Protein AF-A0A7C1QJ58-F1 (afdb_monomer_lite)

pLDDT: mean 92.96, std 5.96, range [69.5, 97.56]

Sequence (135 aa):
MGVDAPSLEGFLFPETYRLYWGINERKVISIMVRQFFNVVNGSLKRQMLASGMTLNDMVALASIIESEAQKDEERPIISQVYHRRLKLGMSLDADPTIQYALGERRKLLNVDKKIDSPYNTYTHRGLPPGSICNP

Foldseek 3Di:
DPDPAPDCFQQQAPDDDDDDPPDDVVVNSVVRNVVSDVVCDPVVVVVCVVLVHDPQQVSQLVLLLVVPDPDPVCSVVLSVVQSVCLVVQHQNQRPLLLCLVVVHDDDDDPVSLPDPDQSNSSVDTGTRRGHSHHD

Structure (mmCIF, N/CA/C/O backbone):
data_AF-A0A7C1QJ58-F1
#
_entry.id   AF-A0A7C1QJ58-F1
#
loop_
_atom_site.group_PDB
_atom_site.id
_atom_site.type_symbol
_atom_site.label_atom_id
_atom_site.label_alt_id
_atom_site.label_comp_id
_atom_site.label_asym_id
_atom_site.label_entity_id
_atom_site.label_seq_id
_atom_site.pdbx_PDB_ins_code
_atom_site.Cartn_x
_atom_site.Cartn_y
_atom_site.Cartn_z
_atom_site.occupancy
_atom_site.B_iso_or_equiv
_atom_site.auth_seq_id
_atom_site.auth_comp_id
_atom_site.auth_asym_id
_atom_site.auth_atom_id
_atom_site.pdbx_PDB_model_num
ATOM 1 N N . MET A 1 1 ? 5.202 -13.544 -11.777 1.00 72.88 1 MET A N 1
ATOM 2 C CA . MET A 1 1 ? 6.400 -12.672 -11.829 1.00 72.88 1 MET A CA 1
ATOM 3 C C . MET A 1 1 ? 7.091 -12.574 -10.456 1.00 72.88 1 MET A C 1
ATOM 5 O O . MET A 1 1 ? 7.722 -11.567 -10.182 1.00 72.88 1 MET A O 1
ATOM 9 N N . GLY A 1 2 ? 7.022 -13.616 -9.608 1.00 80.31 2 GLY A N 1
ATOM 10 C CA . GLY A 1 2 ? 7.682 -13.627 -8.289 1.00 80.31 2 GLY A CA 1
ATOM 11 C C . GLY A 1 2 ? 6.983 -12.828 -7.180 1.00 80.31 2 GLY A C 1
ATOM 12 O O . GLY A 1 2 ? 7.561 -12.676 -6.114 1.00 80.31 2 GLY A O 1
ATOM 13 N N . VAL A 1 3 ? 5.771 -12.326 -7.427 1.00 86.38 3 VAL A N 1
ATOM 14 C CA . VAL A 1 3 ? 4.947 -11.585 -6.461 1.00 86.38 3 VAL A CA 1
ATOM 15 C C . VAL A 1 3 ? 3.941 -12.549 -5.836 1.00 86.38 3 VAL A C 1
AT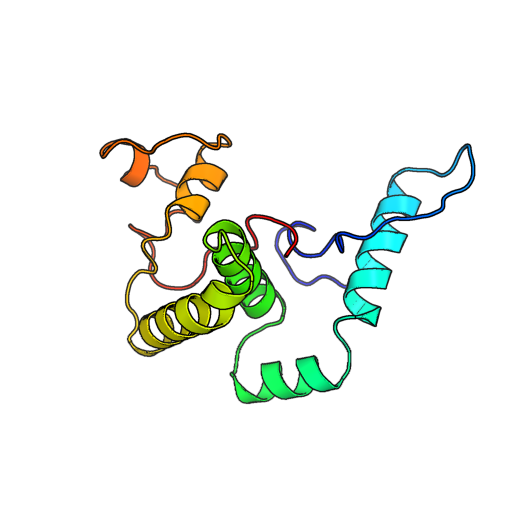OM 17 O O . VAL A 1 3 ? 3.234 -13.234 -6.575 1.00 86.38 3 VAL A O 1
ATOM 20 N N . ASP A 1 4 ? 3.906 -12.592 -4.505 1.00 87.38 4 ASP A N 1
ATOM 21 C CA . ASP A 1 4 ? 2.940 -13.349 -3.703 1.00 87.38 4 ASP A CA 1
ATOM 22 C C . ASP A 1 4 ? 1.926 -12.370 -3.092 1.00 87.38 4 ASP A C 1
ATOM 24 O O . ASP A 1 4 ? 2.054 -11.939 -1.947 1.00 87.38 4 ASP A O 1
ATOM 28 N N . ALA A 1 5 ? 1.006 -11.902 -3.937 1.00 89.44 5 ALA A N 1
ATOM 29 C CA . ALA A 1 5 ? -0.039 -10.931 -3.617 1.00 89.44 5 ALA A CA 1
ATOM 30 C C . ALA A 1 5 ? -1.237 -11.114 -4.574 1.00 89.44 5 ALA A C 1
ATOM 32 O O . ALA A 1 5 ? -1.066 -11.698 -5.652 1.00 89.44 5 ALA A O 1
ATOM 33 N N . PRO A 1 6 ? -2.438 -10.598 -4.241 1.00 89.00 6 PRO A N 1
ATOM 34 C CA . PRO A 1 6 ? -3.624 -10.737 -5.095 1.00 89.00 6 PRO A CA 1
ATOM 35 C C . PRO A 1 6 ? -3.498 -10.074 -6.477 1.00 89.00 6 PRO A C 1
ATOM 37 O O . PRO A 1 6 ? -4.194 -10.461 -7.415 1.00 89.00 6 PRO A O 1
ATOM 40 N N . SER A 1 7 ? -2.632 -9.067 -6.614 1.00 93.06 7 SER A N 1
ATOM 41 C CA . SER A 1 7 ? -2.397 -8.330 -7.858 1.00 93.06 7 SER A CA 1
ATOM 42 C C . SER A 1 7 ? -0.953 -7.808 -7.931 1.00 93.06 7 SER A C 1
ATOM 44 O O . SER A 1 7 ? -0.142 -8.060 -7.042 1.00 93.06 7 SER A O 1
ATOM 46 N N . LEU A 1 8 ? -0.614 -7.103 -9.018 1.00 94.44 8 LEU A N 1
ATOM 47 C CA . LEU A 1 8 ? 0.674 -6.405 -9.155 1.00 94.44 8 LEU A CA 1
ATOM 48 C C . LEU A 1 8 ? 0.646 -4.970 -8.599 1.00 94.44 8 LEU A C 1
ATOM 50 O O . LEU A 1 8 ? 1.662 -4.283 -8.685 1.00 94.44 8 LEU A O 1
ATOM 54 N N . GLU A 1 9 ? -0.482 -4.515 -8.048 1.00 94.56 9 GLU A N 1
ATOM 55 C CA . GLU A 1 9 ? -0.578 -3.214 -7.377 1.00 94.56 9 GLU A CA 1
ATOM 56 C C . GLU A 1 9 ? 0.417 -3.168 -6.210 1.00 94.56 9 GLU A C 1
ATOM 58 O O . GLU A 1 9 ? 0.500 -4.117 -5.433 1.00 94.56 9 GLU A O 1
ATOM 63 N N . GLY A 1 10 ? 1.202 -2.097 -6.105 1.00 94.81 10 GLY A N 1
ATOM 64 C CA . GLY A 1 10 ? 2.295 -1.988 -5.133 1.00 94.81 10 GLY A CA 1
ATOM 65 C C . GLY A 1 10 ? 3.649 -2.498 -5.633 1.00 94.81 10 GLY A C 1
ATOM 66 O O . GLY A 1 10 ? 4.676 -2.175 -5.043 1.00 94.81 10 GLY A O 1
ATOM 67 N N . PHE A 1 11 ? 3.684 -3.265 -6.728 1.00 95.75 11 PHE A N 1
ATOM 68 C CA . PHE A 1 11 ? 4.901 -3.917 -7.229 1.00 95.75 11 PHE A CA 1
ATOM 69 C C . PHE A 1 11 ? 5.418 -3.323 -8.546 1.00 95.75 11 PHE A C 1
ATOM 71 O O . PHE A 1 11 ? 6.444 -3.770 -9.065 1.00 95.75 11 PHE A O 1
ATOM 78 N N . LEU A 1 12 ? 4.730 -2.327 -9.112 1.00 96.56 12 LEU A N 1
ATOM 79 C CA . LEU A 1 12 ? 5.168 -1.622 -10.315 1.00 96.56 12 LEU A CA 1
ATOM 80 C C . LEU A 1 12 ? 5.966 -0.382 -9.907 1.00 96.56 12 LEU A C 1
ATOM 82 O O . LEU A 1 12 ? 5.401 0.694 -9.738 1.00 96.56 12 LEU A O 1
ATOM 86 N N . PHE A 1 13 ? 7.282 -0.540 -9.738 1.00 95.88 13 PHE A N 1
ATOM 87 C CA . PHE A 1 13 ? 8.129 0.507 -9.160 1.00 95.88 13 PHE A CA 1
ATOM 88 C C . PHE A 1 13 ? 8.029 1.844 -9.936 1.00 95.88 13 PHE A C 1
ATOM 90 O O . PHE A 1 13 ? 8.217 1.839 -11.162 1.00 95.88 13 PHE A O 1
ATOM 97 N N . PRO A 1 14 ? 7.729 2.977 -9.271 1.00 94.31 14 PRO A N 1
ATOM 98 C CA . PRO A 1 14 ? 7.462 4.253 -9.933 1.00 94.31 14 PRO A CA 1
ATOM 99 C C . PRO A 1 14 ? 8.763 4.982 -10.303 1.00 94.31 14 PRO A C 1
ATOM 101 O O . PRO A 1 14 ? 9.235 5.872 -9.603 1.00 94.31 14 PRO A O 1
ATOM 104 N N . GLU A 1 15 ? 9.349 4.619 -11.443 1.00 94.81 15 GLU A N 1
ATOM 105 C CA . GLU A 1 15 ? 10.569 5.241 -11.965 1.00 94.81 15 GLU A CA 1
ATOM 106 C C . GLU A 1 15 ? 10.413 5.648 -13.439 1.00 94.81 15 GLU A C 1
ATOM 108 O O . GLU A 1 15 ? 9.485 5.240 -14.139 1.00 94.81 15 GLU A O 1
ATOM 113 N N . THR A 1 16 ? 11.334 6.474 -13.934 1.00 95.69 16 THR A N 1
ATOM 114 C CA . THR A 1 16 ? 11.416 6.789 -15.363 1.00 95.69 16 THR A CA 1
ATOM 115 C C . THR A 1 16 ? 12.107 5.652 -16.121 1.00 95.69 16 THR A C 1
ATOM 117 O O . THR A 1 16 ? 13.312 5.445 -15.988 1.00 95.69 16 THR A O 1
ATOM 120 N N . TYR A 1 17 ? 11.364 4.946 -16.977 1.00 95.38 17 TYR A N 1
ATOM 121 C CA . TYR A 1 17 ? 11.883 3.834 -17.781 1.00 95.38 17 TYR A CA 1
ATOM 122 C C . TYR A 1 17 ? 12.228 4.263 -19.210 1.00 95.38 17 TYR A C 1
ATOM 124 O O . TYR A 1 17 ? 11.433 4.905 -19.894 1.00 95.38 17 TYR A O 1
ATOM 132 N N . ARG A 1 18 ? 13.398 3.844 -19.706 1.00 95.31 18 ARG A N 1
ATOM 133 C CA . ARG A 1 18 ? 13.782 3.985 -21.120 1.00 95.31 18 ARG A CA 1
ATOM 134 C C . ARG A 1 18 ? 13.513 2.676 -21.852 1.00 95.31 18 ARG A C 1
ATOM 136 O O . ARG A 1 18 ? 14.129 1.658 -21.543 1.00 95.31 18 ARG A O 1
ATOM 143 N N . LEU A 1 19 ? 12.589 2.707 -22.807 1.00 95.94 19 LEU A N 1
ATOM 144 C CA . LEU A 1 19 ? 12.090 1.529 -23.512 1.00 95.94 19 LEU A CA 1
ATOM 145 C C . LEU A 1 19 ? 12.256 1.701 -25.024 1.00 95.94 19 LEU A C 1
ATOM 147 O O . LEU A 1 19 ? 12.184 2.814 -25.541 1.00 95.94 19 LEU A O 1
ATOM 151 N N . TYR A 1 20 ? 12.467 0.596 -25.735 1.00 94.25 20 TYR A N 1
ATOM 152 C CA . TYR A 1 20 ? 12.537 0.604 -27.195 1.00 94.25 20 TYR A CA 1
ATOM 153 C C . TYR A 1 20 ? 11.135 0.614 -27.809 1.00 94.25 20 TYR A C 1
ATOM 155 O O . TYR A 1 20 ? 10.195 0.041 -27.253 1.00 94.25 20 TYR A O 1
ATOM 163 N N . TRP A 1 21 ? 11.013 1.227 -28.985 1.00 94.12 21 TRP A N 1
ATOM 164 C CA . TRP A 1 21 ? 9.774 1.218 -29.756 1.00 94.12 21 TRP A CA 1
ATOM 165 C C . TRP A 1 21 ? 9.354 -0.216 -30.117 1.00 94.12 21 TRP A C 1
ATOM 167 O O . TRP A 1 21 ? 10.190 -1.028 -30.511 1.00 94.12 21 TRP A O 1
ATOM 177 N N . GLY A 1 22 ? 8.063 -0.528 -29.981 1.00 95.12 22 GLY A N 1
ATOM 178 C CA . GLY A 1 22 ? 7.509 -1.857 -30.275 1.00 95.12 22 GLY A CA 1
ATOM 179 C C . GLY A 1 22 ? 7.667 -2.900 -29.160 1.00 95.12 22 GLY A C 1
ATOM 180 O O . GLY A 1 22 ? 7.361 -4.072 -29.376 1.00 95.12 22 GLY A O 1
ATOM 181 N N . ILE A 1 23 ? 8.133 -2.512 -27.968 1.00 96.94 23 ILE A N 1
ATOM 182 C CA . ILE A 1 23 ? 8.130 -3.400 -26.798 1.00 96.94 23 ILE A CA 1
ATOM 183 C C . ILE A 1 23 ? 6.691 -3.790 -26.407 1.00 96.94 23 ILE A C 1
ATOM 185 O O . ILE A 1 23 ? 5.790 -2.958 -26.450 1.00 96.94 23 ILE A O 1
ATOM 189 N N . ASN A 1 24 ? 6.467 -5.044 -25.998 1.00 96.69 24 ASN A N 1
ATOM 190 C CA . ASN A 1 24 ? 5.138 -5.484 -25.554 1.00 96.69 24 ASN A CA 1
ATOM 191 C C . ASN A 1 24 ? 4.844 -5.099 -24.092 1.00 96.69 24 ASN A C 1
ATOM 193 O O . ASN A 1 24 ? 5.768 -4.972 -23.280 1.00 96.69 24 ASN A O 1
ATOM 197 N N . GLU A 1 25 ? 3.562 -4.992 -23.718 1.00 95.62 25 GLU A N 1
ATOM 198 C CA . GLU A 1 25 ? 3.183 -4.518 -22.377 1.00 95.62 25 GLU A CA 1
ATOM 199 C C . GLU A 1 25 ? 3.666 -5.476 -21.281 1.00 95.62 25 GLU A C 1
ATOM 201 O O . GLU A 1 25 ? 4.168 -5.050 -20.241 1.00 95.62 25 GLU A O 1
ATOM 206 N N . ARG A 1 26 ? 3.605 -6.793 -21.526 1.00 95.62 26 ARG A N 1
ATOM 207 C CA . ARG A 1 26 ? 4.078 -7.809 -20.567 1.00 95.62 26 ARG A CA 1
ATOM 208 C C . ARG A 1 26 ? 5.557 -7.628 -20.215 1.00 95.62 26 ARG A C 1
ATOM 210 O O . ARG A 1 26 ? 5.951 -7.880 -19.075 1.00 95.62 26 ARG A O 1
ATOM 217 N N . LYS A 1 27 ? 6.386 -7.218 -21.176 1.00 96.06 27 LYS A N 1
ATOM 218 C CA . LYS A 1 27 ? 7.812 -6.969 -20.974 1.00 96.06 27 LYS A CA 1
ATOM 219 C C . LYS A 1 27 ? 8.019 -5.693 -20.171 1.00 96.06 27 LYS A C 1
ATOM 221 O O . LYS A 1 27 ? 8.855 -5.720 -19.274 1.00 96.06 27 LYS A O 1
ATOM 226 N N . VAL A 1 28 ? 7.235 -4.644 -20.428 1.00 96.62 28 VAL A N 1
ATOM 227 C CA . VAL A 1 28 ? 7.240 -3.411 -19.622 1.00 96.62 28 VAL A CA 1
ATOM 228 C C . VAL A 1 28 ? 6.895 -3.720 -18.167 1.00 96.62 28 VAL A C 1
ATOM 230 O O . VAL A 1 28 ? 7.697 -3.438 -17.282 1.00 96.62 28 VAL A O 1
ATOM 233 N N . ILE A 1 29 ? 5.783 -4.417 -17.921 1.00 96.56 29 ILE A N 1
ATOM 234 C CA . ILE A 1 29 ? 5.367 -4.830 -16.571 1.00 96.56 29 ILE A CA 1
ATOM 235 C C . ILE A 1 29 ? 6.468 -5.657 -15.895 1.00 96.56 29 ILE A C 1
ATOM 237 O O . ILE A 1 29 ? 6.832 -5.410 -14.748 1.00 96.56 29 ILE A O 1
ATOM 241 N N . SER A 1 30 ? 7.066 -6.613 -16.613 1.00 96.12 30 SER A N 1
ATOM 242 C CA . SER A 1 30 ? 8.158 -7.423 -16.067 1.00 96.12 30 SER A CA 1
ATOM 243 C C . SER A 1 30 ? 9.413 -6.609 -15.731 1.00 96.12 30 SER A C 1
ATOM 245 O O . SER A 1 30 ? 10.151 -7.026 -14.838 1.00 96.12 30 SER A O 1
ATOM 247 N N . ILE A 1 31 ? 9.694 -5.518 -16.450 1.00 96.25 31 ILE A N 1
ATOM 248 C CA . ILE A 1 31 ? 10.803 -4.607 -16.139 1.00 96.25 31 ILE A CA 1
ATOM 249 C C . ILE A 1 31 ? 10.501 -3.872 -14.833 1.00 96.25 31 ILE A C 1
ATOM 251 O O . ILE A 1 31 ? 11.347 -3.883 -13.943 1.00 96.25 31 ILE A O 1
ATOM 255 N N . MET A 1 32 ? 9.290 -3.328 -14.683 1.00 96.88 32 MET A N 1
ATOM 256 C CA . MET A 1 32 ? 8.878 -2.600 -13.476 1.00 96.88 32 MET A CA 1
ATOM 257 C C . MET A 1 32 ? 8.905 -3.489 -12.226 1.00 96.88 32 MET A C 1
ATOM 259 O O . MET A 1 32 ? 9.482 -3.113 -11.210 1.00 96.88 32 MET A O 1
ATOM 263 N N . VAL A 1 33 ? 8.374 -4.715 -12.319 1.00 95.81 33 VAL A N 1
ATOM 264 C CA . VAL A 1 33 ? 8.402 -5.685 -11.206 1.00 95.81 33 VAL A CA 1
ATOM 265 C C . VAL A 1 33 ? 9.832 -6.098 -10.861 1.00 95.81 33 VAL A C 1
ATOM 267 O O . VAL A 1 33 ? 10.189 -6.247 -9.694 1.00 95.81 33 VAL A O 1
ATOM 270 N N . ARG A 1 34 ? 10.695 -6.284 -11.866 1.00 94.25 34 ARG A N 1
ATOM 271 C CA . ARG A 1 34 ? 12.107 -6.590 -11.606 1.00 94.25 34 ARG A CA 1
ATOM 272 C C . ARG A 1 34 ? 12.799 -5.426 -10.904 1.00 94.25 34 ARG A C 1
ATOM 274 O O . ARG A 1 34 ? 13.588 -5.669 -9.998 1.00 94.25 34 ARG A O 1
ATOM 281 N N . GLN A 1 35 ? 12.491 -4.195 -11.303 1.00 94.94 35 GLN A N 1
ATOM 282 C CA . GLN A 1 35 ? 13.049 -3.007 -10.674 1.00 94.94 35 GLN A CA 1
ATOM 283 C C . GLN A 1 35 ? 12.618 -2.889 -9.211 1.00 94.94 35 GLN A C 1
ATOM 285 O O . GLN A 1 35 ? 13.472 -2.673 -8.356 1.00 94.94 35 GLN A O 1
ATOM 290 N N . PHE A 1 36 ? 11.350 -3.169 -8.904 1.00 94.31 36 PHE A N 1
ATOM 291 C CA . PHE A 1 36 ? 10.875 -3.279 -7.524 1.00 94.31 36 PHE A CA 1
ATOM 292 C C . PHE A 1 36 ? 11.750 -4.234 -6.694 1.00 94.31 36 PHE A C 1
ATOM 294 O O . PHE A 1 36 ? 12.273 -3.849 -5.651 1.00 94.31 36 PHE A O 1
ATOM 301 N N . PHE A 1 37 ? 11.996 -5.459 -7.177 1.00 91.69 37 PHE A N 1
ATOM 302 C CA . PHE A 1 37 ? 12.831 -6.431 -6.455 1.00 91.69 37 PHE A CA 1
ATOM 303 C C . PHE A 1 37 ? 14.317 -6.051 -6.377 1.00 91.69 37 PHE A C 1
ATOM 305 O O . PHE A 1 37 ? 15.007 -6.511 -5.467 1.00 91.69 37 PHE A O 1
ATOM 312 N N . ASN A 1 38 ? 14.822 -5.235 -7.305 1.00 90.94 38 ASN A N 1
ATOM 313 C CA . ASN A 1 38 ? 16.184 -4.704 -7.227 1.00 90.94 38 ASN A CA 1
ATOM 314 C C . ASN A 1 38 ? 16.313 -3.673 -6.095 1.00 90.94 38 ASN A C 1
ATOM 316 O O . ASN A 1 38 ? 17.313 -3.671 -5.375 1.00 90.94 38 ASN A O 1
ATOM 320 N N . VAL A 1 39 ? 15.302 -2.813 -5.934 1.00 88.81 39 VAL A N 1
ATOM 321 C CA . VAL A 1 39 ? 15.257 -1.777 -4.892 1.00 88.81 39 VAL A CA 1
ATOM 322 C C . VAL A 1 39 ? 14.983 -2.398 -3.524 1.00 88.81 39 VAL A C 1
ATOM 324 O O . VAL A 1 39 ? 15.687 -2.107 -2.553 1.00 88.81 39 VAL A O 1
ATOM 327 N N . VAL A 1 40 ? 14.025 -3.325 -3.458 1.00 84.50 40 VAL A N 1
ATOM 328 C CA . VAL A 1 40 ? 13.696 -4.125 -2.272 1.00 84.50 40 VAL A CA 1
ATOM 329 C C . VAL A 1 40 ? 14.758 -5.215 -2.076 1.00 84.50 40 VAL A C 1
ATOM 331 O O . VAL A 1 40 ? 14.567 -6.408 -2.320 1.00 84.50 40 VAL A O 1
ATOM 334 N N . ASN A 1 41 ? 15.943 -4.771 -1.663 1.00 78.06 41 ASN A N 1
ATOM 335 C CA . ASN A 1 41 ? 17.131 -5.601 -1.525 1.00 78.06 41 ASN A CA 1
ATOM 336 C C . ASN A 1 41 ? 17.208 -6.314 -0.154 1.00 78.06 41 ASN A C 1
ATOM 338 O O . ASN A 1 41 ? 16.277 -6.318 0.656 1.00 78.06 41 ASN A O 1
ATOM 342 N N . GLY A 1 42 ? 18.348 -6.957 0.117 1.00 69.50 42 GLY A N 1
ATOM 343 C CA . GLY A 1 42 ? 18.569 -7.760 1.322 1.00 69.50 42 GLY A CA 1
ATOM 344 C C . GLY A 1 42 ? 18.416 -7.024 2.662 1.00 69.50 42 GLY A C 1
ATOM 345 O O . GLY A 1 42 ? 18.149 -7.687 3.663 1.00 69.50 42 GLY A O 1
ATOM 346 N N . SER A 1 43 ? 18.559 -5.693 2.726 1.00 69.50 43 SER A N 1
ATOM 347 C CA . SER A 1 43 ? 18.347 -4.945 3.976 1.00 69.50 43 SER A CA 1
ATOM 348 C C . SER A 1 43 ? 16.868 -4.893 4.362 1.00 69.50 43 SER A C 1
ATOM 350 O O . SER A 1 43 ? 16.539 -5.171 5.516 1.00 69.50 43 SER A O 1
ATOM 352 N N . LEU A 1 44 ? 15.983 -4.649 3.392 1.00 74.31 44 LEU A N 1
ATOM 353 C CA . LEU A 1 44 ? 14.538 -4.622 3.608 1.00 74.31 44 LEU A CA 1
ATOM 354 C C . LEU A 1 44 ? 14.009 -6.020 3.947 1.00 74.31 44 LEU A C 1
ATOM 356 O O . LEU A 1 44 ? 13.215 -6.174 4.869 1.00 74.31 44 LEU A O 1
ATOM 360 N N . LYS A 1 45 ? 14.550 -7.066 3.303 1.00 74.00 45 LYS A N 1
ATOM 361 C CA . LYS A 1 45 ? 14.232 -8.464 3.649 1.00 74.00 45 LYS A CA 1
ATOM 362 C C . LYS A 1 45 ? 14.550 -8.799 5.108 1.00 74.00 45 LYS A C 1
ATOM 364 O O . LYS A 1 45 ? 13.773 -9.493 5.755 1.00 74.00 45 LYS A O 1
ATOM 369 N N . ARG A 1 46 ? 15.667 -8.298 5.653 1.00 78.25 46 ARG A N 1
ATOM 370 C CA . ARG A 1 46 ? 15.995 -8.481 7.079 1.00 78.25 46 ARG A CA 1
ATOM 371 C C . ARG A 1 46 ? 15.016 -7.742 7.992 1.00 78.25 46 ARG A C 1
ATOM 373 O O . ARG A 1 46 ? 14.631 -8.290 9.018 1.00 78.25 46 ARG A O 1
ATOM 380 N N . GLN A 1 47 ? 14.603 -6.532 7.617 1.00 78.81 47 GLN A N 1
ATOM 381 C CA . GLN A 1 47 ? 13.617 -5.762 8.381 1.00 78.81 47 GLN A CA 1
ATOM 382 C C . GLN A 1 47 ? 12.231 -6.421 8.363 1.00 78.81 47 GLN A C 1
ATOM 384 O O . GLN A 1 47 ? 11.598 -6.496 9.411 1.00 78.81 47 GLN A O 1
ATOM 389 N N . MET A 1 48 ? 11.801 -6.972 7.222 1.00 79.12 48 MET A N 1
ATOM 390 C CA . MET A 1 48 ? 10.570 -7.769 7.127 1.00 79.12 48 MET A CA 1
ATOM 391 C C . MET A 1 48 ? 10.591 -8.981 8.062 1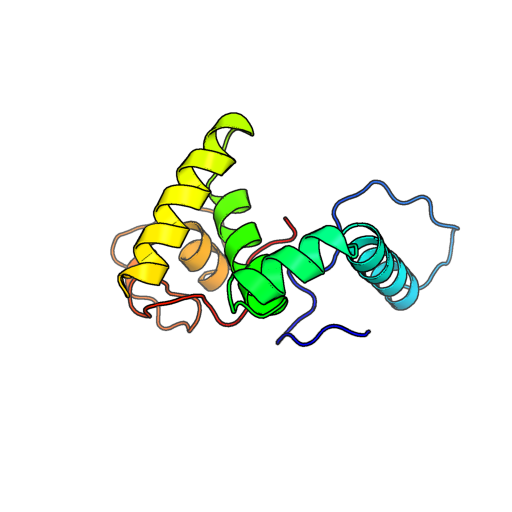.00 79.12 48 MET A C 1
ATOM 393 O O . MET A 1 48 ? 9.641 -9.214 8.803 1.00 79.12 48 MET A O 1
ATOM 397 N N . LEU A 1 49 ? 11.693 -9.742 8.066 1.00 76.12 49 LEU A N 1
ATOM 398 C CA . LEU A 1 49 ? 11.834 -10.902 8.953 1.00 76.12 49 LEU A CA 1
ATOM 399 C C . LEU A 1 49 ? 11.749 -10.500 10.431 1.00 76.12 49 LEU A C 1
ATOM 401 O O . LEU A 1 49 ? 11.161 -11.224 11.228 1.00 76.12 49 LEU A O 1
ATOM 405 N N . ALA A 1 50 ? 12.307 -9.343 10.793 1.00 82.56 50 ALA A N 1
ATOM 406 C CA . ALA A 1 50 ? 12.258 -8.832 12.158 1.00 82.56 50 ALA A CA 1
ATOM 407 C C . ALA A 1 50 ? 10.870 -8.301 12.563 1.00 82.56 50 ALA A C 1
ATOM 409 O O . ALA A 1 50 ? 10.525 -8.355 13.742 1.00 82.56 50 ALA A O 1
ATOM 410 N N . SER A 1 51 ? 10.076 -7.786 11.617 1.00 82.69 51 SER A N 1
ATOM 411 C CA . SER A 1 51 ? 8.728 -7.270 11.893 1.00 82.69 51 SER A CA 1
ATOM 412 C C . SER A 1 51 ? 7.648 -8.354 11.913 1.00 82.69 51 SER A C 1
ATOM 414 O O . SER A 1 51 ? 6.557 -8.102 12.422 1.00 82.69 51 SER A O 1
ATOM 416 N N . GLY A 1 52 ? 7.932 -9.541 11.364 1.00 87.50 52 GLY A N 1
ATOM 417 C CA . GLY A 1 52 ? 6.952 -10.618 11.200 1.00 87.50 52 GLY A CA 1
ATOM 418 C C . GLY A 1 52 ? 5.919 -10.350 10.098 1.00 87.50 52 GLY A C 1
ATOM 419 O O . GLY A 1 52 ? 4.929 -11.070 10.016 1.00 87.50 52 GLY A O 1
ATOM 420 N N . MET A 1 53 ? 6.133 -9.324 9.268 1.00 90.12 53 MET A N 1
ATOM 421 C CA . MET A 1 53 ? 5.259 -8.972 8.146 1.00 90.12 53 MET A CA 1
ATOM 422 C C . MET A 1 53 ? 5.686 -9.697 6.869 1.00 90.12 53 MET A C 1
ATOM 424 O O . MET A 1 53 ? 6.881 -9.843 6.589 1.00 90.12 53 MET A O 1
ATOM 428 N N . THR A 1 54 ? 4.713 -10.104 6.054 1.00 91.56 54 THR A N 1
ATOM 429 C CA . THR A 1 54 ? 4.991 -10.584 4.695 1.00 91.56 54 THR A CA 1
ATOM 430 C C . THR A 1 54 ? 5.403 -9.424 3.780 1.00 91.56 54 THR A C 1
ATOM 432 O O . THR A 1 54 ? 5.269 -8.248 4.130 1.00 91.56 54 THR A O 1
ATOM 435 N N . LEU A 1 55 ? 5.912 -9.737 2.581 1.00 91.00 55 LEU A N 1
ATOM 436 C CA . LEU A 1 55 ? 6.218 -8.696 1.593 1.00 91.00 55 LEU A CA 1
ATOM 437 C C . LEU A 1 55 ? 4.946 -7.933 1.216 1.00 91.00 55 LEU A C 1
ATOM 439 O O . LEU A 1 55 ? 4.964 -6.710 1.171 1.00 91.00 55 LEU A O 1
ATOM 443 N N . ASN A 1 56 ? 3.847 -8.658 0.998 1.00 93.38 56 ASN A N 1
ATOM 444 C CA . ASN A 1 56 ? 2.552 -8.067 0.690 1.00 93.38 56 ASN A CA 1
ATOM 445 C C . ASN A 1 56 ? 2.090 -7.115 1.801 1.00 93.38 56 ASN A C 1
ATOM 447 O O . ASN A 1 56 ? 1.713 -5.990 1.502 1.00 93.38 56 ASN A O 1
ATOM 451 N N . ASP A 1 57 ? 2.212 -7.507 3.073 1.00 94.25 57 ASP A N 1
ATOM 452 C CA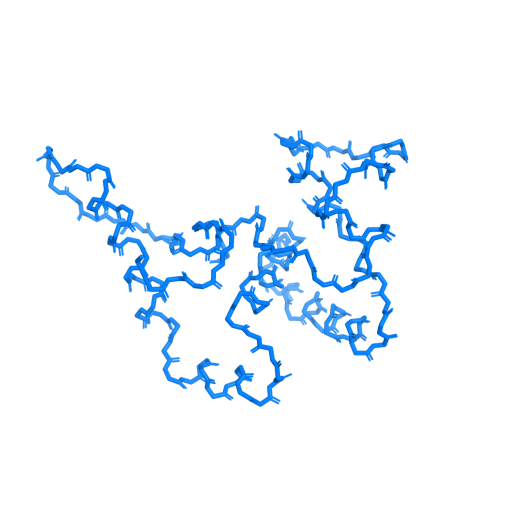 . ASP A 1 57 ? 1.839 -6.646 4.206 1.00 94.25 57 ASP A CA 1
ATOM 453 C C . ASP A 1 57 ? 2.658 -5.352 4.239 1.00 94.25 57 ASP A C 1
ATOM 455 O O . ASP A 1 57 ? 2.121 -4.262 4.443 1.00 94.25 57 ASP A O 1
ATOM 459 N N . MET A 1 58 ? 3.972 -5.460 4.022 1.00 92.88 58 MET A N 1
ATOM 460 C CA . MET A 1 58 ? 4.863 -4.302 4.031 1.00 92.88 58 MET A CA 1
ATOM 461 C C . MET A 1 58 ? 4.533 -3.332 2.891 1.00 92.88 58 MET A C 1
ATOM 463 O O . MET A 1 58 ? 4.475 -2.125 3.117 1.00 92.88 58 MET A O 1
ATOM 467 N N . VAL A 1 59 ? 4.283 -3.845 1.684 1.00 94.56 59 VAL A N 1
ATOM 468 C CA . VAL A 1 59 ? 3.936 -3.018 0.517 1.00 94.56 59 VAL A CA 1
ATOM 469 C C . VAL A 1 59 ? 2.512 -2.462 0.642 1.00 94.56 59 VAL A C 1
ATOM 471 O O . VAL A 1 59 ? 2.261 -1.323 0.248 1.00 94.56 59 VAL A O 1
ATOM 474 N N . ALA A 1 60 ? 1.579 -3.205 1.243 1.00 96.31 60 ALA A N 1
ATOM 475 C CA . ALA A 1 60 ? 0.235 -2.715 1.542 1.00 96.31 60 ALA A CA 1
ATOM 476 C C . ALA A 1 60 ? 0.299 -1.533 2.516 1.00 96.31 60 ALA A C 1
ATOM 478 O O . ALA A 1 60 ? -0.238 -0.464 2.222 1.00 96.31 60 ALA A O 1
ATOM 479 N N . LEU A 1 61 ? 1.038 -1.677 3.620 1.00 96.19 61 LEU A N 1
ATOM 480 C CA . LEU A 1 61 ? 1.249 -0.596 4.579 1.00 96.19 61 LEU A CA 1
ATOM 481 C C . LEU A 1 61 ? 1.951 0.612 3.939 1.00 96.19 61 LEU A C 1
ATOM 483 O O . LEU A 1 61 ? 1.508 1.742 4.137 1.00 96.19 61 LEU A O 1
ATOM 487 N N . ALA A 1 62 ? 2.998 0.383 3.142 1.00 95.19 62 ALA A N 1
ATOM 488 C CA . ALA A 1 62 ? 3.702 1.448 2.429 1.00 95.19 62 ALA A CA 1
ATOM 489 C C . ALA A 1 62 ? 2.772 2.214 1.476 1.00 95.19 62 ALA A C 1
ATOM 491 O O . ALA A 1 62 ? 2.794 3.439 1.470 1.00 95.19 62 ALA A O 1
ATOM 492 N N . SER A 1 63 ? 1.891 1.519 0.749 1.00 97.06 63 SER A N 1
ATOM 493 C CA . SER A 1 63 ? 0.928 2.159 -0.159 1.00 97.06 63 SER A CA 1
ATOM 494 C C . SER A 1 63 ? -0.106 3.034 0.563 1.00 97.06 63 SER A C 1
ATOM 496 O O . SER A 1 63 ? -0.522 4.071 0.041 1.00 97.06 63 SER A O 1
ATOM 498 N N . ILE A 1 64 ? -0.493 2.655 1.788 1.00 97.38 64 ILE A N 1
ATOM 499 C CA . ILE A 1 64 ? -1.372 3.470 2.635 1.00 97.38 64 ILE A CA 1
ATOM 500 C C . ILE A 1 64 ? -0.628 4.720 3.105 1.00 97.38 64 ILE A C 1
ATOM 502 O O . ILE A 1 64 ? -1.155 5.820 2.972 1.00 97.38 64 ILE A O 1
ATOM 506 N N . ILE A 1 65 ? 0.601 4.560 3.609 1.00 96.69 65 ILE A N 1
ATOM 507 C CA . ILE A 1 65 ? 1.434 5.682 4.067 1.00 96.69 65 ILE A CA 1
ATOM 508 C C . ILE A 1 65 ? 1.683 6.670 2.922 1.00 96.69 65 ILE A C 1
ATOM 510 O O . ILE A 1 65 ? 1.521 7.870 3.123 1.00 96.69 65 ILE A O 1
ATOM 514 N N . GLU A 1 66 ? 2.034 6.174 1.734 1.00 96.00 66 GLU A N 1
ATOM 515 C CA . GLU A 1 66 ? 2.281 7.007 0.554 1.00 96.00 66 GLU A CA 1
ATOM 516 C C . GLU A 1 66 ? 1.037 7.789 0.136 1.00 96.00 66 GLU A C 1
ATOM 518 O O . GLU A 1 66 ? 1.126 8.955 -0.230 1.00 96.00 66 GLU A O 1
ATOM 523 N N . SER A 1 67 ? -0.138 7.163 0.213 1.00 95.19 67 SER A N 1
ATOM 524 C CA . SER A 1 67 ? -1.384 7.823 -0.177 1.00 95.19 67 SER A CA 1
ATOM 525 C C . SER A 1 67 ? -1.890 8.843 0.852 1.00 95.19 67 SER A C 1
ATOM 527 O O . SER A 1 67 ? -2.692 9.700 0.489 1.00 95.19 67 SER A O 1
ATOM 529 N N . GLU A 1 68 ? -1.462 8.747 2.113 1.00 94.38 68 GLU A N 1
ATOM 530 C CA . GLU A 1 68 ? -1.799 9.704 3.180 1.00 94.38 68 GLU A CA 1
ATOM 531 C C . GLU A 1 68 ? -0.823 10.886 3.245 1.00 94.38 68 GLU A C 1
ATOM 533 O O . GLU A 1 68 ? -1.222 12.013 3.541 1.00 94.38 68 GLU A O 1
ATOM 538 N N . ALA A 1 69 ? 0.464 10.641 2.993 1.00 94.69 69 ALA A N 1
ATOM 539 C CA . ALA A 1 69 ? 1.491 11.664 3.114 1.00 94.69 69 ALA A CA 1
ATOM 540 C C . ALA A 1 69 ? 1.374 12.705 1.993 1.00 94.69 69 ALA A C 1
ATOM 542 O O . ALA A 1 69 ? 1.427 12.377 0.809 1.00 94.69 69 ALA A O 1
ATOM 543 N N . GLN A 1 70 ? 1.285 13.985 2.358 1.00 91.88 70 GLN A N 1
ATOM 544 C CA . GLN A 1 70 ? 1.394 15.077 1.384 1.00 91.88 70 GLN A CA 1
ATOM 545 C C . GLN A 1 70 ? 2.842 15.528 1.207 1.00 91.88 70 GLN A C 1
ATOM 547 O O . GLN A 1 70 ? 3.198 16.103 0.177 1.00 91.88 70 GLN A O 1
ATOM 552 N N . LYS A 1 71 ? 3.672 15.295 2.228 1.00 94.75 71 LYS A N 1
ATOM 553 C CA . LYS A 1 71 ? 5.092 15.646 2.254 1.00 94.75 71 LYS A CA 1
ATOM 554 C C . LYS A 1 71 ? 5.926 14.477 2.753 1.00 94.75 71 LYS A C 1
ATOM 556 O O . LYS A 1 71 ? 5.518 13.739 3.647 1.00 94.75 71 LYS A O 1
ATOM 561 N N . ASP A 1 72 ? 7.154 14.390 2.257 1.00 92.25 72 AS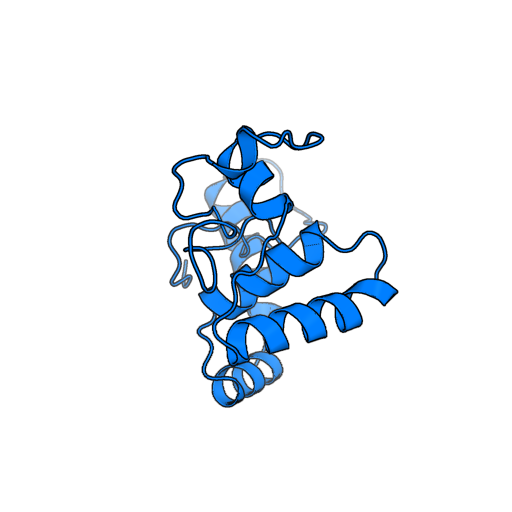P A N 1
ATOM 562 C CA . ASP A 1 72 ? 8.108 13.342 2.629 1.00 92.25 72 ASP A CA 1
ATOM 563 C C . ASP A 1 72 ? 8.356 13.264 4.145 1.00 92.25 72 ASP A C 1
ATOM 565 O O . ASP A 1 72 ? 8.480 12.176 4.706 1.00 92.25 72 ASP A O 1
ATOM 569 N N . GLU A 1 73 ? 8.374 14.416 4.815 1.00 95.25 73 GLU A N 1
ATOM 570 C CA . GLU A 1 73 ? 8.612 14.554 6.257 1.00 95.25 73 GLU A CA 1
ATOM 571 C C . GLU A 1 73 ? 7.480 13.971 7.121 1.00 95.25 73 GLU A C 1
ATOM 573 O O . GLU A 1 73 ? 7.699 13.640 8.286 1.00 95.25 73 GLU A O 1
ATOM 578 N N . GLU A 1 74 ? 6.274 13.810 6.567 1.00 95.19 74 GLU A N 1
ATOM 579 C CA . GLU A 1 74 ? 5.115 13.257 7.278 1.00 95.19 74 GLU A CA 1
ATOM 580 C C . GLU A 1 74 ? 5.149 11.724 7.310 1.00 95.19 74 GLU A C 1
ATOM 582 O O . GLU A 1 74 ? 4.651 11.113 8.262 1.00 95.19 74 GLU A O 1
ATOM 587 N N . ARG A 1 75 ? 5.784 11.085 6.312 1.00 95.56 75 ARG A N 1
ATOM 588 C CA . ARG A 1 75 ? 5.804 9.619 6.160 1.00 95.56 75 ARG A CA 1
ATOM 589 C C . ARG A 1 75 ? 6.286 8.884 7.419 1.00 95.56 75 ARG A C 1
ATOM 591 O O . ARG A 1 75 ? 5.618 7.925 7.811 1.00 95.56 75 ARG A O 1
ATOM 598 N N . PRO A 1 76 ? 7.378 9.287 8.107 1.00 96.25 76 PRO A N 1
ATOM 599 C CA . PRO A 1 76 ? 7.819 8.600 9.323 1.00 96.25 76 PRO A CA 1
ATOM 600 C C . PRO A 1 76 ? 6.801 8.686 10.469 1.00 96.25 76 PRO A C 1
ATOM 602 O O . PRO A 1 76 ? 6.619 7.716 11.204 1.00 96.25 76 PRO A O 1
ATOM 605 N N . ILE A 1 77 ? 6.108 9.822 10.606 1.00 96.81 77 ILE A N 1
ATOM 606 C CA . ILE A 1 77 ? 5.100 10.043 11.653 1.00 96.81 77 ILE A CA 1
ATOM 607 C C . ILE A 1 77 ? 3.860 9.190 11.365 1.00 96.81 77 ILE A C 1
ATOM 609 O O . ILE A 1 77 ? 3.387 8.461 12.239 1.00 96.81 77 ILE A O 1
ATOM 613 N N . ILE A 1 78 ? 3.371 9.224 10.123 1.00 96.81 78 ILE A N 1
ATOM 614 C CA . ILE A 1 78 ? 2.232 8.419 9.663 1.00 96.81 78 ILE A CA 1
ATOM 615 C C . ILE A 1 78 ? 2.540 6.921 9.828 1.00 96.81 78 ILE A C 1
ATOM 617 O O . ILE A 1 78 ? 1.739 6.173 10.396 1.00 96.81 78 ILE A O 1
ATOM 621 N N . SER A 1 79 ? 3.740 6.491 9.426 1.00 96.00 79 SER A N 1
ATOM 622 C CA . SER A 1 79 ? 4.232 5.121 9.611 1.00 96.00 79 SER A CA 1
ATOM 623 C C . SER A 1 79 ? 4.190 4.692 11.080 1.00 96.00 79 SER A C 1
ATOM 625 O O . SER A 1 79 ? 3.637 3.639 11.413 1.00 96.00 79 SER A O 1
ATOM 627 N N . GLN A 1 80 ? 4.690 5.535 11.990 1.00 96.19 80 GLN A N 1
ATOM 628 C CA . GLN A 1 80 ? 4.675 5.252 13.425 1.00 96.19 80 GLN A CA 1
ATOM 629 C C . GLN A 1 80 ? 3.248 5.053 13.963 1.00 96.19 80 GLN A C 1
ATOM 631 O O . GLN A 1 80 ? 3.009 4.137 14.759 1.00 96.19 80 GLN A O 1
ATOM 636 N N . VAL A 1 81 ? 2.291 5.877 13.521 1.00 97.06 81 VAL A N 1
ATOM 637 C CA . VAL A 1 81 ? 0.880 5.764 13.918 1.00 97.06 81 VAL A CA 1
ATOM 638 C C . VAL A 1 81 ? 0.290 4.431 13.463 1.00 97.06 81 VAL A C 1
ATOM 640 O O . VAL A 1 81 ? -0.299 3.721 14.284 1.00 97.06 81 VAL A O 1
ATOM 643 N N . TYR A 1 82 ? 0.472 4.049 12.197 1.00 97.19 82 TYR A N 1
ATOM 644 C CA . TYR A 1 82 ? -0.093 2.801 11.682 1.00 97.19 82 TYR A CA 1
ATOM 645 C C . TYR A 1 82 ? 0.557 1.558 12.283 1.00 97.19 82 TYR A C 1
ATOM 647 O O . TYR A 1 82 ? -0.160 0.642 12.687 1.00 97.19 82 TYR A O 1
ATOM 655 N N . HIS A 1 83 ? 1.880 1.540 12.467 1.00 95.81 83 HIS A N 1
ATOM 656 C CA . HIS A 1 83 ? 2.540 0.446 13.183 1.00 95.81 83 HIS A CA 1
ATOM 657 C C . HIS A 1 83 ? 2.001 0.288 14.610 1.00 95.81 83 HIS A C 1
ATOM 659 O O . HIS A 1 83 ? 1.779 -0.836 15.071 1.00 95.81 83 HIS A O 1
ATOM 665 N N . ARG A 1 84 ? 1.735 1.398 15.313 1.00 96.12 84 ARG A N 1
ATOM 666 C CA . ARG A 1 84 ? 1.138 1.354 16.652 1.00 96.12 84 ARG A CA 1
ATOM 667 C C . ARG A 1 84 ? -0.292 0.814 16.622 1.00 96.12 84 ARG A C 1
ATOM 669 O O . ARG A 1 84 ? -0.620 -0.026 17.457 1.00 96.12 84 ARG A O 1
ATOM 676 N N . ARG A 1 85 ? -1.126 1.256 15.674 1.00 97.00 85 ARG A N 1
ATOM 677 C CA . ARG A 1 85 ? -2.504 0.760 15.510 1.00 97.00 85 ARG A CA 1
ATOM 678 C C . ARG A 1 85 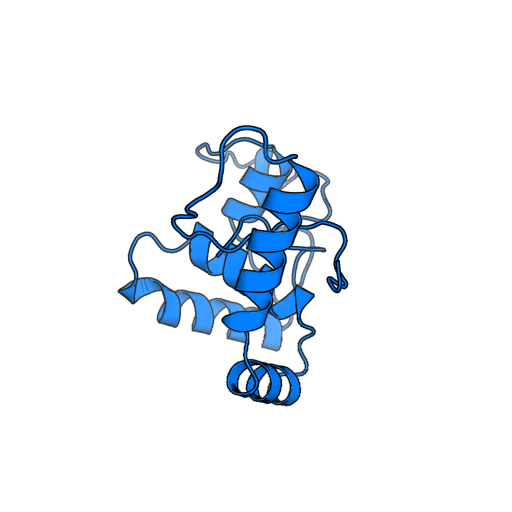? -2.530 -0.741 15.223 1.00 97.00 85 ARG A C 1
ATOM 680 O O . ARG A 1 85 ? -3.257 -1.458 15.904 1.00 97.00 85 ARG A O 1
ATOM 687 N N . LEU A 1 86 ? -1.682 -1.220 14.308 1.00 95.44 86 LEU A N 1
ATOM 688 C CA . LEU A 1 86 ? -1.542 -2.647 13.997 1.00 95.44 86 LEU A CA 1
ATOM 689 C C . LEU A 1 86 ? -1.132 -3.454 15.231 1.00 95.44 86 LEU A C 1
ATOM 691 O O . LEU A 1 86 ? -1.763 -4.459 15.547 1.00 95.44 86 LEU A O 1
ATOM 695 N N . LYS A 1 87 ? -0.136 -2.976 15.988 1.00 94.81 87 LYS A N 1
ATOM 696 C CA . LYS A 1 87 ? 0.315 -3.634 17.224 1.00 94.81 87 LYS A CA 1
ATOM 697 C C . LYS A 1 87 ? -0.781 -3.716 18.294 1.00 94.81 87 LYS A C 1
ATOM 699 O O . LYS A 1 87 ? -0.799 -4.665 19.071 1.00 94.81 87 LYS A O 1
ATOM 704 N N . LEU A 1 88 ? -1.673 -2.726 18.353 1.00 95.81 88 LEU A N 1
ATOM 705 C CA . LEU A 1 88 ? -2.799 -2.679 19.292 1.00 95.81 88 LEU A CA 1
ATOM 706 C C . LEU A 1 88 ? -4.074 -3.355 18.754 1.00 95.81 88 LEU A C 1
ATOM 708 O O . LEU A 1 88 ? -5.087 -3.363 19.451 1.00 95.81 88 LEU A O 1
ATOM 712 N N . GLY A 1 89 ? -4.057 -3.899 17.531 1.00 94.44 89 GLY A N 1
ATOM 713 C CA . GLY A 1 89 ? -5.238 -4.495 16.900 1.00 94.44 89 GLY A CA 1
ATOM 714 C C . GLY A 1 89 ? -6.367 -3.492 16.626 1.00 94.44 89 GLY A C 1
ATOM 715 O O . GLY A 1 89 ? -7.541 -3.867 16.645 1.00 94.44 89 GLY A O 1
ATOM 716 N N . MET A 1 90 ? -6.027 -2.217 16.418 1.00 94.88 90 MET A N 1
ATOM 717 C CA . MET A 1 90 ? -6.970 -1.144 16.082 1.00 94.88 90 MET A CA 1
ATOM 718 C C . MET A 1 90 ? -7.251 -1.103 14.572 1.00 94.88 90 MET A C 1
ATOM 720 O O . MET A 1 90 ? -6.442 -1.572 13.769 1.00 94.88 90 MET A O 1
ATOM 724 N N . SER A 1 91 ? -8.382 -0.511 14.180 1.00 95.38 91 SER A N 1
ATOM 725 C CA . SER A 1 91 ? -8.642 -0.142 12.784 1.00 95.38 91 SER A CA 1
ATOM 726 C C . SER A 1 91 ? -7.640 0.917 12.308 1.00 95.38 91 SER A C 1
ATOM 728 O O . SER A 1 91 ? -7.142 1.734 13.096 1.00 95.38 91 SER A O 1
ATOM 730 N N . LEU A 1 92 ? -7.306 0.891 11.014 1.00 96.50 92 LEU A N 1
ATOM 731 C CA . LEU A 1 92 ? -6.408 1.892 10.429 1.00 96.50 92 LEU A CA 1
ATOM 732 C C . LEU A 1 92 ? -7.154 3.190 10.117 1.00 96.50 92 LEU A C 1
ATOM 734 O O . LEU A 1 92 ? -6.548 4.250 10.233 1.00 96.50 92 LEU A O 1
ATOM 738 N N . ASP A 1 93 ? -8.453 3.114 9.808 1.00 95.81 93 ASP A N 1
ATOM 739 C CA . ASP A 1 93 ? -9.303 4.264 9.464 1.00 95.81 93 ASP A CA 1
ATOM 740 C C . ASP A 1 93 ? -8.690 5.146 8.359 1.00 95.81 93 ASP A C 1
ATOM 742 O O . ASP A 1 93 ? -8.720 6.373 8.439 1.00 95.81 93 ASP A O 1
ATOM 746 N N . ALA A 1 94 ? -8.073 4.524 7.352 1.00 96.44 94 ALA A N 1
ATOM 747 C CA . ALA A 1 94 ? -7.354 5.231 6.298 1.00 96.44 94 ALA A CA 1
ATOM 748 C C . ALA A 1 94 ? -8.305 5.599 5.151 1.00 96.44 94 ALA A C 1
ATOM 750 O O . ALA A 1 94 ? -8.812 4.719 4.445 1.00 96.44 94 ALA A O 1
ATOM 751 N N . ASP A 1 95 ? -8.519 6.893 4.921 1.00 95.62 95 ASP A N 1
ATOM 752 C CA . ASP A 1 95 ? -9.397 7.394 3.855 1.00 95.62 95 ASP A CA 1
ATOM 753 C C . ASP A 1 95 ? -8.969 6.919 2.448 1.00 95.62 95 ASP A C 1
ATOM 755 O O . ASP A 1 95 ? -9.844 6.505 1.676 1.00 95.62 95 ASP A O 1
ATOM 759 N N . PRO A 1 96 ? -7.664 6.850 2.102 1.00 96.44 96 PRO A N 1
ATOM 760 C CA . PRO A 1 96 ? -7.220 6.334 0.810 1.00 96.44 96 PRO A CA 1
ATOM 761 C C . PRO A 1 96 ? -7.667 4.901 0.514 1.00 96.44 96 PRO A C 1
ATOM 763 O O . PRO A 1 96 ? -7.892 4.553 -0.643 1.00 96.44 96 PRO A O 1
ATOM 766 N N . THR A 1 97 ? -7.861 4.069 1.541 1.00 97.00 97 THR A N 1
ATOM 767 C CA . THR A 1 97 ? -8.337 2.689 1.346 1.00 97.00 97 THR A CA 1
ATOM 768 C C . THR A 1 97 ? -9.803 2.640 0.905 1.00 97.00 97 THR A C 1
ATOM 770 O O . THR A 1 97 ? -10.179 1.805 0.083 1.00 97.00 97 THR A O 1
ATOM 773 N N . ILE A 1 98 ? -10.616 3.601 1.356 1.00 97.56 98 ILE A N 1
ATOM 774 C CA . ILE A 1 98 ? -12.006 3.775 0.915 1.00 97.56 98 ILE A CA 1
ATOM 775 C C . ILE A 1 98 ? -12.057 4.371 -0.487 1.00 97.56 98 ILE A C 1
ATOM 777 O O . ILE A 1 98 ? -12.831 3.910 -1.320 1.00 97.56 98 ILE A O 1
ATOM 781 N N . GLN A 1 99 ? -11.207 5.359 -0.776 1.00 96.62 99 GLN A N 1
ATOM 782 C CA . GLN A 1 99 ? -11.091 5.923 -2.124 1.00 96.62 99 GLN A CA 1
ATOM 783 C C . GLN A 1 99 ? -10.687 4.858 -3.149 1.00 96.62 99 GLN A C 1
ATOM 785 O O . GLN A 1 99 ? -11.256 4.810 -4.238 1.00 96.62 99 GLN A O 1
ATOM 790 N N . TYR A 1 100 ? -9.762 3.964 -2.785 1.00 96.50 100 TYR A N 1
ATOM 791 C CA . TYR A 1 100 ? -9.399 2.817 -3.614 1.00 96.50 100 TYR A CA 1
ATOM 792 C C . TYR A 1 100 ? -10.588 1.875 -3.833 1.00 96.50 100 TYR A C 1
ATOM 794 O O . TYR A 1 100 ? -10.882 1.522 -4.971 1.00 96.50 100 TYR A O 1
ATOM 802 N N . ALA A 1 101 ? -11.322 1.528 -2.770 1.00 96.00 101 ALA A N 1
ATOM 803 C CA . ALA A 1 101 ? -12.511 0.681 -2.868 1.00 96.00 101 ALA A CA 1
ATOM 804 C C . ALA A 1 101 ? -13.620 1.285 -3.752 1.00 96.00 101 ALA A C 1
ATOM 806 O O . ALA A 1 101 ? -14.343 0.546 -4.415 1.00 96.00 101 ALA A O 1
ATOM 807 N N . LEU A 1 102 ? -13.746 2.615 -3.772 1.00 95.94 102 LEU A N 1
ATOM 808 C CA . LEU A 1 102 ? -14.682 3.345 -4.631 1.00 95.94 102 LEU A CA 1
ATOM 809 C C . LEU A 1 102 ? -14.181 3.525 -6.072 1.00 95.94 102 LEU A C 1
ATOM 811 O O . LEU A 1 102 ? -14.977 3.847 -6.950 1.00 95.94 102 LEU A O 1
ATOM 815 N N . GLY A 1 103 ? -12.877 3.362 -6.316 1.00 94.88 103 GLY A N 1
ATOM 816 C CA . GLY A 1 103 ? -12.247 3.659 -7.603 1.00 94.88 103 GLY A CA 1
ATOM 817 C C . GLY A 1 103 ? -12.151 5.156 -7.922 1.00 94.88 103 GLY A C 1
ATOM 818 O O . GLY A 1 103 ? -11.931 5.518 -9.076 1.00 94.88 103 GLY A O 1
ATOM 819 N N . GLU A 1 104 ? -12.311 6.038 -6.930 1.00 92.75 104 GLU A N 1
ATOM 820 C CA . GLU A 1 104 ? -12.327 7.490 -7.128 1.00 92.75 104 GLU A CA 1
ATOM 821 C C . GLU A 1 104 ? -11.641 8.232 -5.969 1.00 92.75 104 GLU A C 1
ATOM 823 O O . GLU A 1 104 ? -11.936 8.017 -4.791 1.00 92.75 104 GLU A O 1
ATOM 828 N N . ARG A 1 105 ? -10.749 9.175 -6.302 1.00 89.19 105 ARG A N 1
ATOM 829 C CA . ARG A 1 105 ? -10.111 10.071 -5.326 1.00 89.19 105 ARG A CA 1
ATOM 830 C C . ARG A 1 105 ? -10.929 11.350 -5.162 1.00 89.19 105 ARG A C 1
ATOM 832 O O . ARG A 1 105 ? -10.702 12.339 -5.855 1.00 89.19 105 ARG A O 1
ATOM 839 N N . ARG A 1 106 ? -11.864 11.337 -4.209 1.00 92.44 106 ARG A N 1
ATOM 840 C CA . ARG A 1 106 ? -12.649 12.513 -3.801 1.00 92.44 106 ARG A CA 1
ATOM 841 C C . ARG A 1 106 ? -12.780 12.623 -2.286 1.00 92.44 106 ARG A C 1
ATOM 843 O O . ARG A 1 106 ? -12.478 11.687 -1.545 1.00 92.44 106 ARG A O 1
ATOM 850 N N . LYS A 1 107 ? -13.283 13.768 -1.818 1.00 93.31 107 LYS A N 1
ATOM 851 C CA . LYS A 1 107 ? -13.663 13.941 -0.412 1.00 93.31 107 LYS A CA 1
ATOM 852 C C . LYS A 1 107 ? -14.736 12.912 -0.043 1.00 93.31 107 LYS A C 1
ATOM 854 O O . LYS A 1 107 ? -15.770 12.827 -0.711 1.00 93.31 107 LYS A O 1
ATOM 859 N N . LEU A 1 108 ? -14.473 12.146 1.012 1.00 93.81 108 LEU A N 1
ATOM 860 C CA . LEU A 1 108 ? -15.367 11.094 1.481 1.00 93.81 108 LEU A CA 1
ATOM 861 C C . LEU A 1 108 ? -16.518 11.666 2.311 1.00 93.81 108 LEU A C 1
ATOM 863 O O . LEU A 1 108 ? -16.346 12.582 3.120 1.00 93.81 108 LEU A O 1
ATOM 867 N N . LEU A 1 109 ? -17.695 11.086 2.118 1.00 95.06 109 LEU A N 1
ATOM 868 C CA . LEU A 1 109 ? -18.888 11.289 2.924 1.00 95.06 109 LEU A CA 1
ATOM 869 C C . LEU A 1 109 ? -18.981 10.196 3.995 1.00 95.06 109 LEU A C 1
ATOM 871 O O . LEU A 1 109 ? -18.406 9.117 3.872 1.00 95.06 109 LEU A O 1
ATOM 875 N N . ASN A 1 110 ? -19.783 10.424 5.035 1.00 93.50 110 ASN A N 1
ATOM 876 C CA . ASN A 1 110 ? -19.995 9.414 6.082 1.00 93.50 110 ASN A CA 1
ATOM 877 C C . ASN A 1 110 ? -20.625 8.114 5.554 1.00 93.50 110 ASN A C 1
ATOM 879 O O . ASN A 1 110 ? -20.437 7.057 6.153 1.00 93.50 110 ASN A O 1
ATOM 883 N N . VAL A 1 111 ? -21.375 8.186 4.450 1.00 93.81 111 VAL A N 1
ATOM 884 C CA . VAL A 1 111 ? -21.954 7.007 3.789 1.00 93.81 111 VAL A CA 1
ATOM 885 C C . VAL A 1 111 ? -20.889 6.159 3.095 1.00 93.81 111 VAL A C 1
ATOM 887 O O . VAL A 1 111 ? -20.983 4.938 3.129 1.00 93.81 111 VAL A O 1
ATOM 890 N N . ASP A 1 112 ? -19.839 6.790 2.563 1.00 94.81 112 ASP A N 1
ATOM 891 C CA . ASP A 1 112 ? -18.758 6.108 1.846 1.00 94.81 112 ASP A CA 1
ATOM 892 C C . ASP A 1 112 ? -17.962 5.188 2.787 1.00 94.81 112 ASP A C 1
ATOM 894 O O . ASP A 1 112 ? -17.568 4.089 2.411 1.00 94.81 112 ASP A O 1
ATOM 898 N N . LYS A 1 113 ? -17.802 5.585 4.058 1.00 93.44 113 LYS A N 1
ATOM 899 C CA . LYS A 1 113 ? -17.083 4.807 5.088 1.00 93.44 113 LYS A CA 1
ATOM 900 C C . LYS A 1 113 ? -17.756 3.474 5.444 1.00 93.44 113 LYS A C 1
ATOM 902 O O . LYS A 1 113 ? -17.172 2.658 6.153 1.00 93.44 113 LYS A O 1
ATOM 907 N N . LYS A 1 114 ? -18.986 3.250 4.974 1.00 94.62 114 LYS A N 1
ATOM 908 C CA . LYS A 1 114 ? -19.766 2.024 5.195 1.00 94.62 114 LYS A CA 1
ATOM 909 C C . LYS A 1 114 ? -19.765 1.084 3.987 1.00 94.62 114 LYS A C 1
ATOM 911 O O . LYS A 1 114 ? -20.535 0.129 3.989 1.00 94.62 114 LYS A O 1
ATOM 916 N N . ILE A 1 115 ? -18.952 1.358 2.962 1.00 95.81 115 ILE A N 1
ATOM 917 C CA . ILE A 1 115 ? -18.839 0.493 1.785 1.00 95.81 115 ILE A CA 1
ATOM 918 C C . ILE A 1 115 ? -18.448 -0.935 2.184 1.00 95.81 115 ILE A C 1
ATOM 920 O O . ILE A 1 115 ? -17.543 -1.131 2.999 1.00 95.81 115 ILE A O 1
ATOM 924 N N . ASP A 1 116 ? -19.122 -1.921 1.594 1.00 96.12 116 ASP A N 1
ATOM 925 C CA . ASP A 1 116 ? -18.773 -3.332 1.741 1.00 96.12 116 ASP A CA 1
ATOM 926 C C . ASP A 1 116 ? -17.622 -3.671 0.788 1.00 96.12 116 ASP A C 1
ATOM 928 O O . ASP A 1 116 ? -17.802 -3.824 -0.420 1.00 96.12 116 ASP A O 1
ATOM 932 N N . SER A 1 117 ? -16.404 -3.672 1.324 1.00 96.69 117 SER A N 1
ATOM 933 C CA . SER A 1 117 ? -15.188 -3.976 0.578 1.00 96.69 117 SER A CA 1
ATOM 934 C C . SER A 1 117 ? -14.113 -4.484 1.531 1.00 96.69 117 SER A C 1
ATOM 936 O O . SER A 1 117 ? -13.927 -3.888 2.595 1.00 96.69 117 SER A O 1
ATOM 938 N N . PRO A 1 118 ? -13.319 -5.501 1.146 1.00 96.19 118 PRO A N 1
ATOM 939 C CA . PRO A 1 118 ? -12.219 -5.980 1.979 1.00 96.19 118 PRO A CA 1
ATOM 940 C C . PRO A 1 118 ? -11.105 -4.932 2.156 1.00 96.19 118 PRO A C 1
ATOM 942 O O . PRO A 1 118 ? -10.260 -5.081 3.033 1.00 96.19 118 PRO A O 1
ATOM 945 N N . TYR A 1 119 ? -11.109 -3.858 1.358 1.00 97.00 119 TYR A N 1
ATOM 946 C CA . TYR A 1 119 ? -10.214 -2.711 1.523 1.00 97.00 119 TYR A CA 1
ATOM 947 C C . TYR A 1 119 ? -10.720 -1.687 2.550 1.00 97.00 119 TYR A C 1
ATOM 949 O O . TYR A 1 119 ? -9.996 -0.753 2.878 1.00 97.00 119 TYR A O 1
ATOM 957 N N . ASN A 1 120 ? -11.936 -1.831 3.087 1.00 97.50 120 ASN A N 1
ATOM 958 C CA . ASN A 1 120 ? -12.475 -0.893 4.065 1.00 97.50 120 ASN A CA 1
ATOM 959 C C . ASN A 1 120 ? -11.800 -1.067 5.438 1.00 97.50 120 ASN A C 1
ATOM 961 O O . ASN A 1 120 ? -12.208 -1.887 6.261 1.00 97.50 120 ASN A O 1
ATOM 965 N N . THR A 1 121 ? -10.790 -0.242 5.715 1.00 96.88 121 THR A N 1
ATOM 966 C CA . THR A 1 121 ? -10.051 -0.280 6.989 1.00 96.88 121 THR A CA 1
ATOM 967 C C . THR A 1 121 ? -10.767 0.381 8.174 1.00 96.88 121 THR A C 1
ATOM 969 O O . THR A 1 121 ? -10.210 0.400 9.274 1.00 96.88 121 THR A O 1
ATOM 972 N N . TYR A 1 122 ? -11.984 0.908 7.980 1.00 95.75 122 TYR A N 1
ATOM 973 C CA . TYR A 1 122 ? -12.872 1.337 9.069 1.00 95.75 122 TYR A CA 1
ATOM 974 C C . TYR A 1 122 ? -13.665 0.159 9.646 1.00 95.75 122 TYR A C 1
ATOM 976 O O . TYR A 1 122 ? -13.909 0.100 10.851 1.00 95.75 122 TYR A O 1
ATOM 984 N N . THR A 1 123 ? -14.088 -0.777 8.793 1.00 94.69 123 THR A N 1
ATOM 985 C CA . THR A 1 123 ? -14.890 -1.945 9.193 1.00 94.69 123 THR A CA 1
ATOM 986 C C . THR A 1 123 ? -14.031 -3.185 9.429 1.00 94.69 123 THR A C 1
ATOM 988 O O . THR A 1 123 ? -14.350 -3.990 10.308 1.00 94.69 123 THR A O 1
ATOM 991 N N . HIS A 1 124 ? -12.922 -3.328 8.700 1.00 95.44 124 HIS A N 1
A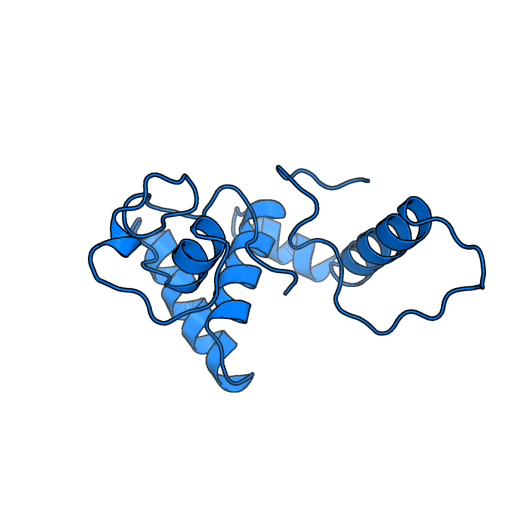TOM 992 C CA . HIS A 1 124 ? -11.977 -4.432 8.837 1.00 95.44 124 HIS A CA 1
ATOM 993 C C . HIS A 1 124 ? -10.711 -3.981 9.573 1.00 95.44 124 HIS A C 1
ATOM 995 O O . HIS A 1 124 ? -10.080 -2.983 9.229 1.00 95.44 124 HIS A O 1
ATOM 1001 N N . ARG A 1 125 ? -10.335 -4.729 10.615 1.00 94.81 125 ARG A N 1
ATOM 1002 C CA . ARG A 1 125 ? -9.096 -4.493 11.370 1.00 94.81 125 ARG A CA 1
ATOM 1003 C C . ARG A 1 125 ? -7.906 -5.122 10.650 1.00 94.81 125 ARG A C 1
ATOM 1005 O O . ARG A 1 125 ? -8.045 -6.184 10.052 1.00 94.81 125 ARG A O 1
ATOM 1012 N N . GLY A 1 126 ? -6.732 -4.518 10.816 1.00 94.25 126 GLY A N 1
ATOM 1013 C CA . GLY A 1 126 ? -5.502 -4.973 10.169 1.00 94.25 126 GLY A CA 1
ATOM 1014 C C . GLY A 1 126 ? -5.277 -4.318 8.807 1.00 94.25 126 GLY A C 1
ATOM 1015 O O . GLY A 1 126 ? -5.837 -3.263 8.515 1.00 94.25 126 GLY A O 1
ATOM 1016 N N . LEU A 1 127 ? -4.402 -4.927 8.008 1.00 96.19 127 LEU A N 1
ATOM 1017 C CA . LEU A 1 127 ? -4.092 -4.468 6.655 1.00 96.19 127 LEU A CA 1
ATOM 1018 C C . LEU A 1 127 ? -5.143 -4.971 5.650 1.00 96.19 127 LEU A C 1
ATOM 1020 O O . LEU A 1 127 ? -5.697 -6.055 5.845 1.00 96.19 127 LEU A O 1
ATOM 1024 N N . PRO A 1 128 ? -5.410 -4.211 4.572 1.00 96.06 128 PRO A N 1
ATOM 1025 C CA . PRO A 1 128 ? -6.218 -4.696 3.458 1.00 96.06 128 PRO A CA 1
ATOM 1026 C C . PRO A 1 128 ? -5.516 -5.860 2.723 1.00 96.06 128 PRO A C 1
ATOM 1028 O O . PRO A 1 128 ? -4.318 -6.074 2.916 1.00 96.06 128 PRO A O 1
ATOM 1031 N N . PRO A 1 129 ? -6.218 -6.595 1.834 1.00 95.31 129 PRO A N 1
ATOM 1032 C CA . PRO A 1 129 ? -5.657 -7.754 1.127 1.00 95.31 129 PRO A CA 1
ATOM 1033 C C . PRO A 1 129 ? -4.409 -7.470 0.279 1.00 95.31 129 PRO A C 1
ATOM 1035 O O . PRO A 1 129 ? -3.642 -8.386 -0.016 1.00 95.31 129 PRO A O 1
ATOM 1038 N N . GLY A 1 130 ? -4.209 -6.222 -0.140 1.00 94.69 130 GLY A N 1
ATOM 1039 C CA . GLY A 1 130 ? -3.059 -5.797 -0.925 1.00 94.69 130 GLY A CA 1
ATOM 1040 C C . GLY A 1 130 ? -2.939 -4.279 -0.962 1.00 94.69 130 GLY A C 1
ATOM 1041 O O . GLY A 1 130 ? -3.682 -3.561 -0.289 1.00 94.69 130 GLY A O 1
ATOM 1042 N N . SER A 1 131 ? -1.998 -3.794 -1.760 1.00 96.69 131 SER A N 1
ATOM 1043 C CA . SER A 1 131 ? -1.722 -2.367 -1.906 1.00 96.69 131 SER A CA 1
ATOM 1044 C C . SER A 1 131 ? -2.824 -1.604 -2.637 1.00 96.69 131 SER A C 1
ATOM 1046 O O . SER A 1 131 ? -3.610 -2.181 -3.388 1.00 96.69 131 SER A O 1
ATOM 1048 N N . ILE A 1 132 ? -2.854 -0.290 -2.408 1.00 96.31 132 ILE A N 1
ATOM 1049 C CA . ILE A 1 132 ? -3.803 0.654 -3.025 1.00 96.31 132 ILE A CA 1
ATOM 1050 C C . ILE A 1 132 ? -3.146 1.628 -4.021 1.00 96.31 132 ILE A C 1
ATOM 1052 O O . ILE A 1 132 ? -3.829 2.421 -4.668 1.00 96.31 132 ILE A O 1
ATOM 1056 N N . CYS A 1 133 ? -1.817 1.600 -4.114 1.00 95.25 133 CYS A N 1
ATOM 1057 C CA . CYS A 1 133 ? -1.002 2.317 -5.093 1.00 95.25 133 CYS A CA 1
ATOM 1058 C C . CYS A 1 133 ? 0.390 1.666 -5.180 1.00 95.25 133 CYS A C 1
ATOM 1060 O O . CYS A 1 133 ? 0.680 0.729 -4.431 1.00 95.25 133 CYS A O 1
ATOM 1062 N N . ASN A 1 134 ? 1.258 2.193 -6.052 1.00 95.06 134 ASN A N 1
ATOM 1063 C CA . ASN A 1 134 ? 2.687 1.869 -6.086 1.00 95.06 134 ASN A CA 1
ATOM 1064 C C . ASN A 1 134 ? 3.470 2.907 -5.260 1.00 95.06 134 ASN A C 1
ATOM 1066 O O . ASN A 1 134 ? 3.587 4.040 -5.735 1.00 95.06 134 ASN A O 1
ATOM 1070 N N . PRO A 1 135 ? 3.925 2.555 -4.041 1.00 89.31 135 PRO A N 1
ATOM 1071 C CA . PRO A 1 135 ? 4.703 3.444 -3.184 1.00 89.31 135 PRO A CA 1
ATOM 1072 C C . PRO A 1 135 ? 6.169 3.573 -3.616 1.00 89.31 135 PRO A C 1
ATOM 1074 O O . PRO A 1 135 ? 6.655 2.708 -4.386 1.00 89.31 135 PRO A O 1
#

Radius of gyration: 15.93 Å; chains: 1; bounding box: 40×29×50 Å

Secondary structure (DSSP, 8-state):
----SSSSTT-S--------TT--HHHHHHHHHHHHHHHS-HHHHHHHHHHT--HHHHHHHHHHHHHH-SSGGGHHHHHHHHHHHHHTT-----HHHHHHHHT--SPPPTTGGG---TT-TTTS-S--SS-SS--